Protein AF-A0A1B8QQT4-F1 (afdb_monomer_lite)

Sequence (143 aa):
MGADGEIQDALVVNEEEACESLCFNFHTKKKILLSKVGKNHVTIAKIIKEIRHGSKTKKQFSELNIDALHITDLIDKDLVLKQRQYHTPHAFNFAKERDILIPRVSKRSIIRESLVASGAGYYTDSIFKLPPPQKMKPKSYGV

pLDDT: mean 72.56, std 16.78, range [34.38, 93.44]

Secondary structure (DSSP, 8-state):
-------S------HHHHHTTS-HHHHHHHHHHHHHHHHH---HHHH-S--EE-SS-HHHHHHTT---B-TTT--SSEEE------S-SSSS-EEETT-EEEEEETTEEPS--EEEEE-EEEB-TTEEEEPPPTT--------

Organism: Moraxella nonliquefaciens (NCBI:txid478)

Foldseek 3Di:
DDDPDPPPDDDDDDPVNCVVVVDPPVVVVVVVVCVVCVPDDPPLVNQFVDKDFKDAAPVVCVVVVFDADAPVQQPDQEDEDDADPPVDPPDIDKDAAQKKKFFADVPDTDPGIHGHNHHMGGHHRRIMITHHGPPPDDPPPDD

Structure (mmCIF, N/CA/C/O backbone):
data_AF-A0A1B8QQT4-F1
#
_entry.id   AF-A0A1B8QQT4-F1
#
loop_
_atom_site.group_PDB
_atom_site.id
_atom_site.type_symbol
_atom_site.label_atom_id
_atom_site.label_alt_id
_atom_site.label_comp_id
_atom_site.label_asym_id
_atom_site.label_entity_id
_atom_site.label_seq_id
_atom_site.pdbx_PDB_ins_code
_atom_site.Cartn_x
_atom_site.Cartn_y
_atom_site.Cartn_z
_atom_site.occupancy
_atom_site.B_iso_or_equiv
_atom_site.auth_seq_id
_atom_site.auth_comp_id
_atom_site.auth_asym_id
_atom_site.auth_atom_id
_atom_site.pdbx_PDB_model_num
ATOM 1 N N . MET A 1 1 ? -44.711 24.321 -34.239 1.00 39.09 1 MET A N 1
ATOM 2 C CA . MET A 1 1 ? -44.503 24.887 -32.889 1.00 39.09 1 MET A CA 1
ATOM 3 C C . MET A 1 1 ? -43.264 24.224 -32.321 1.00 39.09 1 MET A C 1
ATOM 5 O O . MET A 1 1 ? -43.202 23.002 -32.350 1.00 39.09 1 MET A O 1
ATOM 9 N N . GLY A 1 2 ? -42.239 25.026 -32.028 1.00 40.78 2 GLY A N 1
ATOM 10 C CA . GLY A 1 2 ? -40.864 24.586 -31.784 1.00 40.78 2 GLY A CA 1
ATOM 11 C C . GLY A 1 2 ? -40.689 23.864 -30.451 1.00 40.78 2 GLY A C 1
ATOM 12 O O . GLY A 1 2 ? -41.399 24.139 -29.491 1.00 40.78 2 GLY A O 1
ATOM 13 N N . ALA A 1 3 ? -39.762 22.908 -30.432 1.00 49.91 3 ALA A N 1
ATOM 14 C CA . ALA A 1 3 ? -39.295 22.250 -29.224 1.00 49.91 3 ALA A CA 1
ATOM 15 C C . ALA A 1 3 ? -38.304 23.187 -28.522 1.00 49.91 3 ALA A C 1
ATOM 17 O O . ALA A 1 3 ? -37.122 23.213 -28.868 1.00 49.91 3 ALA A O 1
ATOM 18 N N . ASP A 1 4 ? -38.800 23.981 -27.579 1.00 50.12 4 ASP A N 1
ATOM 19 C CA . ASP A 1 4 ? -37.968 24.853 -26.756 1.00 50.12 4 ASP A CA 1
ATOM 20 C C . ASP A 1 4 ? -37.168 23.983 -25.775 1.00 50.12 4 ASP A C 1
ATOM 22 O O . ASP A 1 4 ? -37.650 23.554 -24.727 1.00 50.12 4 ASP A O 1
ATOM 26 N N . GLY A 1 5 ? -35.941 23.639 -26.169 1.00 49.06 5 GLY A N 1
ATOM 27 C CA . GLY A 1 5 ? -34.977 22.969 -25.308 1.00 49.06 5 GLY A CA 1
ATOM 28 C C . GLY A 1 5 ? -34.476 23.940 -24.246 1.00 49.06 5 GLY A C 1
ATOM 29 O O . GLY A 1 5 ? -33.577 24.735 -24.515 1.00 49.06 5 GLY A O 1
ATOM 30 N N . GLU A 1 6 ? -35.053 23.887 -23.047 1.00 47.31 6 GLU A N 1
ATOM 31 C CA . GLU A 1 6 ? -34.570 24.679 -21.918 1.00 47.31 6 GLU A CA 1
ATOM 32 C C . GLU A 1 6 ? -33.127 24.284 -21.570 1.00 47.31 6 GLU A C 1
ATOM 34 O O . GLU A 1 6 ? -32.812 23.123 -21.290 1.00 47.31 6 GLU A O 1
ATOM 39 N N . ILE A 1 7 ? -32.227 25.269 -21.599 1.00 53.59 7 ILE A N 1
ATOM 40 C CA . ILE A 1 7 ? -30.832 25.106 -21.191 1.00 53.59 7 ILE A CA 1
ATOM 41 C C . ILE A 1 7 ? -30.819 24.851 -19.678 1.00 53.59 7 ILE A C 1
ATOM 43 O O . ILE A 1 7 ? -31.022 25.770 -18.891 1.00 53.59 7 ILE A O 1
ATOM 47 N N . GLN A 1 8 ? -30.579 23.602 -19.270 1.00 50.06 8 GLN A N 1
ATOM 48 C CA . GLN A 1 8 ? -30.589 23.209 -17.853 1.00 50.06 8 GLN A CA 1
ATOM 49 C C . GLN A 1 8 ? -29.360 23.689 -17.067 1.00 50.06 8 GL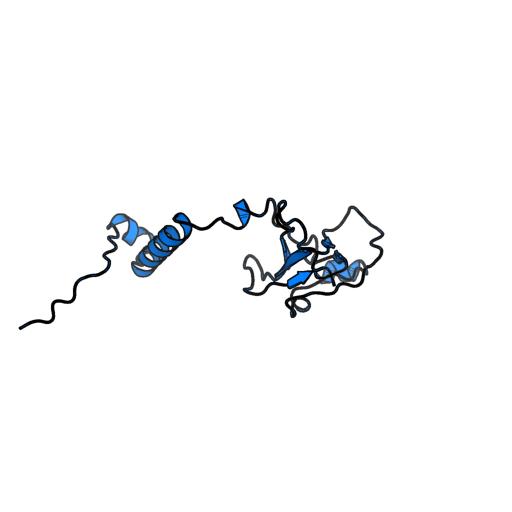N A C 1
ATOM 51 O O . GLN A 1 8 ? -29.414 23.755 -15.842 1.00 50.06 8 GLN A O 1
ATOM 56 N N . ASP A 1 9 ? -28.251 24.003 -17.743 1.00 43.97 9 ASP A N 1
ATOM 57 C CA . ASP A 1 9 ? -27.039 24.507 -17.094 1.00 43.97 9 ASP A CA 1
ATOM 58 C C . ASP A 1 9 ? -26.153 25.239 -18.116 1.00 43.97 9 ASP A C 1
ATOM 60 O O . ASP A 1 9 ? -25.907 24.731 -19.214 1.00 43.97 9 ASP A O 1
ATOM 64 N N . ALA A 1 10 ? -25.672 26.434 -17.771 1.00 52.31 10 ALA A N 1
ATOM 65 C CA . ALA A 1 10 ? -24.831 27.260 -18.635 1.00 52.31 10 ALA A CA 1
ATOM 66 C C . ALA A 1 10 ? -23.534 27.613 -17.905 1.00 52.31 10 ALA A C 1
ATOM 68 O O . ALA A 1 10 ? -23.541 28.290 -16.877 1.00 52.31 10 ALA A O 1
ATOM 69 N N . LEU A 1 11 ? -22.400 27.155 -18.441 1.00 53.31 11 LEU A N 1
ATOM 70 C CA . LEU A 1 11 ? -21.087 27.430 -17.867 1.00 53.31 11 LEU A CA 1
ATOM 71 C C . LEU A 1 11 ? -20.353 28.464 -18.725 1.00 53.31 11 LEU A C 1
ATOM 73 O O . LEU A 1 11 ? -19.894 28.157 -19.823 1.00 53.31 11 LEU A O 1
ATOM 77 N N . VAL A 1 12 ? -20.233 29.687 -18.213 1.00 56.72 12 VAL A N 1
ATOM 78 C CA . VAL A 1 12 ? -19.509 30.768 -18.891 1.00 56.72 12 VAL A CA 1
ATOM 79 C C . VAL A 1 12 ? -18.012 30.641 -18.583 1.00 56.72 12 VAL A C 1
ATOM 81 O O . VAL A 1 12 ? -17.584 30.605 -17.423 1.00 56.72 12 VAL A O 1
ATOM 84 N N . VAL A 1 13 ? -17.203 30.527 -19.634 1.00 54.53 13 VAL A N 1
ATOM 85 C CA . VAL A 1 13 ? -15.737 30.598 -19.573 1.00 54.53 13 VAL A CA 1
ATOM 86 C C . VAL A 1 13 ? -15.354 31.947 -20.166 1.00 54.53 13 VAL A C 1
ATOM 88 O O . VAL A 1 13 ? -15.834 32.277 -21.249 1.00 54.53 13 VAL A O 1
ATOM 91 N N . ASN A 1 14 ? -14.580 32.752 -19.437 1.00 61.00 14 ASN A N 1
ATOM 92 C CA . ASN A 1 14 ? -14.161 34.053 -19.952 1.00 61.00 14 ASN A CA 1
ATOM 93 C C . ASN A 1 14 ? -13.048 33.870 -21.006 1.00 61.00 14 ASN A C 1
ATOM 95 O O . ASN A 1 14 ? -12.413 32.817 -21.099 1.00 61.00 14 ASN A O 1
ATOM 99 N N . GLU A 1 15 ? -12.851 34.887 -21.840 1.00 58.66 15 GLU A N 1
ATOM 100 C CA . GLU A 1 15 ? -11.932 34.834 -22.984 1.00 58.66 15 GLU A CA 1
ATOM 101 C C . GLU A 1 15 ? -10.467 34.641 -22.546 1.00 58.66 15 GLU A C 1
ATOM 103 O O . GLU A 1 15 ? -9.703 33.909 -23.175 1.00 58.66 15 GLU A O 1
ATOM 108 N N . GLU A 1 16 ? -10.106 35.206 -21.393 1.00 61.22 16 GLU A N 1
ATOM 109 C CA . GLU A 1 16 ? -8.784 35.084 -20.771 1.00 61.22 16 GLU A CA 1
ATOM 110 C C . GLU A 1 16 ? -8.474 33.635 -20.342 1.00 61.22 16 GLU A C 1
ATOM 112 O O . GLU A 1 16 ? -7.406 33.111 -20.656 1.00 61.22 16 GLU A O 1
ATOM 117 N N . GLU A 1 17 ? -9.426 32.937 -19.709 1.00 53.59 17 GLU A N 1
ATOM 118 C CA . GLU A 1 17 ? -9.290 31.535 -19.283 1.00 53.59 17 GLU A CA 1
ATOM 119 C C . GLU A 1 17 ? -9.198 30.570 -20.475 1.00 53.59 17 GLU A C 1
ATOM 121 O O . GLU A 1 17 ? -8.558 29.524 -20.372 1.00 53.59 17 GLU A O 1
ATOM 126 N N . ALA A 1 18 ? -9.840 30.883 -21.604 1.00 55.66 18 ALA A N 1
ATOM 127 C CA . ALA A 1 18 ? -9.784 30.052 -22.806 1.00 55.66 18 ALA A CA 1
ATOM 128 C C . ALA A 1 18 ? -8.416 30.131 -23.511 1.00 55.66 18 ALA A C 1
ATOM 130 O O . ALA A 1 18 ? -7.960 29.138 -24.089 1.00 55.66 18 ALA A O 1
ATOM 131 N N . CYS A 1 19 ? -7.740 31.280 -23.424 1.00 58.09 19 CYS A N 1
ATOM 132 C CA . CYS A 1 19 ? -6.447 31.529 -24.061 1.00 58.09 19 CYS A CA 1
ATOM 133 C C . CYS A 1 19 ? -5.261 30.834 -23.371 1.00 58.09 19 CYS A C 1
ATOM 135 O O . CYS A 1 19 ? -4.272 30.540 -24.038 1.00 58.09 19 CYS A O 1
ATOM 137 N N . GLU A 1 20 ? -5.348 30.492 -22.080 1.00 57.44 20 GLU A N 1
ATOM 138 C CA . GLU A 1 20 ? -4.234 29.855 -21.352 1.00 57.44 20 GLU A CA 1
ATOM 139 C C . GLU A 1 20 ? -3.918 28.416 -21.813 1.00 57.44 20 GLU A C 1
ATOM 141 O O . GLU A 1 20 ? -2.791 27.949 -21.645 1.00 57.44 20 GLU A O 1
ATOM 146 N N . SER A 1 21 ? -4.882 27.690 -22.396 1.00 53.03 21 SER A N 1
ATOM 147 C CA . SER A 1 21 ? -4.659 26.320 -22.905 1.00 53.03 21 SER A CA 1
ATOM 148 C C . SER A 1 21 ? -5.264 26.028 -24.281 1.00 53.03 21 SER A C 1
ATOM 150 O O . SER A 1 21 ? -5.140 24.900 -24.766 1.00 53.03 21 SER A O 1
ATOM 152 N N . LEU A 1 22 ? -5.946 27.008 -24.894 1.00 58.91 22 LEU A N 1
ATOM 153 C CA . LEU A 1 22 ? -6.7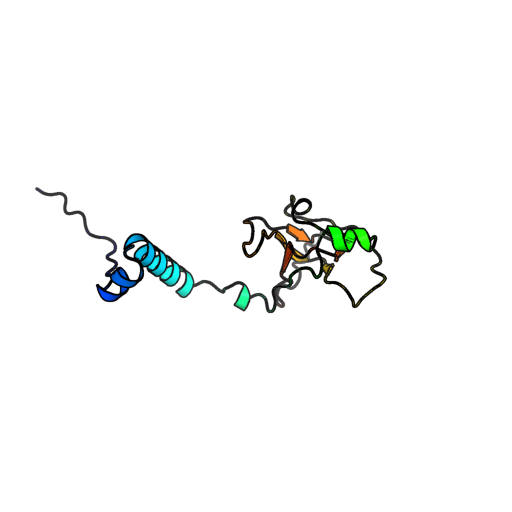23 26.883 -26.140 1.00 58.91 22 LEU A CA 1
ATOM 154 C C . LEU A 1 22 ? -7.766 25.745 -26.125 1.00 58.91 22 LEU A C 1
ATOM 156 O O . LEU A 1 22 ? -8.290 25.349 -27.164 1.00 58.91 22 LEU A O 1
ATOM 160 N N . CYS A 1 23 ? -8.084 25.192 -24.952 1.00 63.56 23 CYS A N 1
ATOM 161 C CA . CYS A 1 23 ? -8.918 24.006 -24.819 1.00 63.56 23 CYS A CA 1
ATOM 162 C C . CYS A 1 23 ? -10.112 24.293 -23.910 1.00 63.56 23 CYS A C 1
ATOM 164 O O . CYS A 1 23 ? -10.104 24.001 -22.712 1.00 63.56 23 CYS A O 1
ATOM 166 N N . PHE A 1 24 ? -11.187 24.808 -24.508 1.00 63.59 24 PHE A N 1
ATOM 167 C CA . PHE A 1 24 ? -12.468 25.048 -23.834 1.00 63.59 24 PHE A CA 1
ATOM 168 C C . PHE A 1 24 ? -12.938 23.827 -23.023 1.00 63.59 24 PHE A C 1
ATOM 170 O O . PHE A 1 24 ? -13.314 23.935 -21.856 1.00 63.59 24 PHE A O 1
ATOM 177 N N . ASN A 1 25 ? -12.808 22.628 -23.597 1.00 63.72 25 ASN A N 1
ATOM 178 C CA . ASN A 1 25 ? -13.178 21.374 -22.939 1.00 63.72 25 ASN A CA 1
ATOM 179 C C . ASN A 1 25 ? -12.385 21.101 -21.650 1.00 63.72 25 ASN A C 1
ATOM 181 O O . ASN A 1 25 ? -12.932 20.517 -20.712 1.00 63.72 25 ASN A O 1
ATOM 185 N N . PHE A 1 26 ? -11.113 21.502 -21.583 1.00 71.19 26 PHE A N 1
ATOM 186 C CA . PHE A 1 26 ? -10.294 21.353 -20.381 1.00 71.19 26 PHE A CA 1
ATOM 187 C C . PHE A 1 26 ? -10.797 22.264 -19.258 1.00 71.19 26 PHE A C 1
ATOM 189 O O . PHE A 1 26 ? -11.018 21.785 -18.143 1.00 71.19 26 PHE A O 1
ATOM 196 N N . HIS A 1 27 ? -11.057 23.541 -19.550 1.00 64.94 27 HIS A N 1
ATOM 197 C CA . HIS A 1 27 ? -11.517 24.508 -18.547 1.00 64.94 27 HIS A CA 1
ATOM 198 C C . HIS A 1 27 ? -12.938 24.209 -18.058 1.00 64.94 27 HIS A C 1
ATOM 200 O O . HIS A 1 27 ? -13.179 24.232 -16.850 1.00 64.94 27 HIS A O 1
ATOM 206 N N . THR A 1 28 ? -13.846 23.804 -18.950 1.00 68.44 28 THR A N 1
ATOM 207 C CA . THR A 1 28 ? -15.202 23.362 -18.588 1.00 68.44 28 THR A CA 1
ATOM 208 C C . THR A 1 28 ? -15.156 22.152 -17.654 1.00 68.44 28 THR A C 1
ATOM 210 O O . THR A 1 28 ? -15.752 22.168 -16.574 1.00 68.44 28 THR A O 1
ATOM 213 N N . LYS A 1 29 ? -14.369 21.119 -17.992 1.00 71.31 29 LYS A N 1
ATOM 214 C CA . LYS A 1 29 ? -14.193 19.940 -17.126 1.00 71.31 29 LYS A CA 1
ATOM 215 C C . LYS A 1 29 ? -13.525 20.297 -15.799 1.00 71.31 29 LYS A C 1
ATOM 217 O O . LYS A 1 29 ? -13.951 19.788 -14.766 1.00 71.31 29 LYS A O 1
ATOM 222 N N . LYS A 1 30 ? -12.527 21.187 -15.796 1.00 72.81 30 LYS A N 1
ATOM 223 C CA . LYS A 1 30 ? -11.851 21.672 -14.582 1.00 72.81 30 LYS A CA 1
ATOM 224 C C . LYS A 1 30 ? -12.821 22.416 -13.661 1.00 72.81 30 LYS A C 1
ATOM 226 O O . LYS A 1 30 ? -12.852 22.104 -12.475 1.00 72.81 30 LYS A O 1
ATOM 231 N N . LYS A 1 31 ? -13.654 23.326 -14.183 1.00 69.44 31 LYS A N 1
ATOM 232 C CA . LYS A 1 31 ? -14.682 24.041 -13.403 1.00 69.44 31 LYS A CA 1
ATOM 233 C C . LYS A 1 31 ? -15.738 23.089 -12.837 1.00 69.44 31 LYS A C 1
ATOM 235 O O . LYS A 1 31 ? -16.045 23.192 -11.655 1.00 69.44 31 LYS A O 1
ATOM 240 N N . ILE A 1 32 ? -1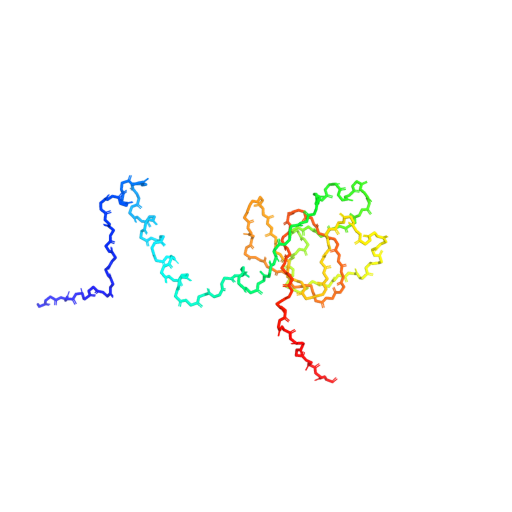6.222 22.117 -13.618 1.00 69.62 32 ILE A N 1
ATOM 241 C CA . ILE A 1 32 ? -17.146 21.071 -13.133 1.00 69.62 32 ILE A CA 1
ATOM 242 C C . ILE A 1 32 ? -16.497 20.231 -12.024 1.00 69.62 32 ILE A C 1
ATOM 244 O O . ILE A 1 32 ? -17.133 19.894 -11.027 1.00 69.62 32 ILE A O 1
ATOM 248 N N . LEU A 1 33 ? -15.223 19.874 -12.183 1.00 65.62 33 LEU A N 1
ATOM 249 C CA . LEU A 1 33 ? -14.507 19.066 -11.202 1.00 65.62 33 LEU A CA 1
ATOM 250 C C . LEU A 1 33 ? -14.275 19.856 -9.907 1.00 65.62 33 LEU A C 1
ATOM 252 O O . LEU A 1 33 ? -14.530 19.339 -8.825 1.00 65.62 33 LEU A O 1
ATOM 256 N N . LEU A 1 34 ? -13.878 21.125 -10.007 1.00 66.44 34 LEU A N 1
ATOM 257 C CA . LEU A 1 34 ? -13.702 22.019 -8.862 1.00 66.44 34 LEU A CA 1
ATOM 258 C C . LEU A 1 34 ? -15.029 22.343 -8.161 1.00 66.44 34 LEU A C 1
ATOM 260 O O . LEU A 1 34 ? -15.069 22.356 -6.932 1.00 66.44 34 LEU A O 1
ATOM 264 N N . SER A 1 35 ? -16.123 22.541 -8.903 1.00 63.91 35 SER A N 1
ATOM 265 C CA . SER A 1 35 ? -17.448 22.809 -8.328 1.00 63.91 35 SER A CA 1
ATOM 266 C C . SER A 1 35 ? -18.027 21.586 -7.609 1.00 63.91 35 SER A C 1
ATOM 268 O O . SER A 1 35 ? -18.661 21.735 -6.563 1.00 63.91 35 SER A O 1
ATOM 270 N N . LYS A 1 36 ? -17.749 20.375 -8.112 1.00 60.16 36 LYS A N 1
ATOM 271 C CA . LYS A 1 36 ? -18.097 19.108 -7.451 1.00 60.16 36 LYS A CA 1
ATOM 272 C C . LYS A 1 36 ? -17.229 18.845 -6.220 1.00 60.16 36 LYS A C 1
ATOM 274 O O . LYS A 1 36 ? -17.763 18.519 -5.166 1.00 60.16 36 LYS A O 1
ATOM 279 N N . VAL A 1 37 ? -15.911 19.041 -6.313 1.00 57.69 37 VAL A N 1
ATOM 280 C CA . VAL A 1 37 ? -14.970 18.832 -5.195 1.00 57.69 37 VAL A CA 1
ATOM 281 C C . VAL A 1 37 ? -15.192 19.848 -4.067 1.00 57.69 37 VAL A C 1
ATOM 283 O O . VAL A 1 37 ? -15.099 19.486 -2.895 1.00 57.69 37 VAL A O 1
ATOM 286 N N . GLY A 1 38 ? -15.531 21.097 -4.398 1.00 52.12 38 GLY A N 1
ATOM 287 C CA . GLY A 1 38 ? -15.683 22.185 -3.431 1.00 52.12 38 GLY A CA 1
ATOM 288 C C . GLY A 1 38 ? -16.943 22.124 -2.563 1.00 52.12 38 GLY A C 1
ATOM 289 O O . GLY A 1 38 ? -16.943 22.716 -1.487 1.00 52.12 38 GLY A O 1
ATOM 290 N N . LYS A 1 39 ? -18.006 21.422 -2.986 1.00 53.66 39 LYS A N 1
ATOM 291 C CA . LYS A 1 39 ? -19.318 21.552 -2.331 1.00 53.66 39 LYS A CA 1
ATOM 292 C C . LYS A 1 39 ? -19.591 20.592 -1.174 1.00 53.66 39 LYS A C 1
ATOM 294 O O . LYS A 1 39 ? -20.342 21.000 -0.307 1.00 53.66 39 LYS A O 1
ATOM 299 N N . ASN A 1 40 ? -19.011 19.387 -1.100 1.00 49.91 40 ASN A N 1
ATOM 300 C CA . ASN A 1 40 ? -19.332 18.441 -0.004 1.00 49.91 40 ASN A CA 1
ATOM 301 C C . ASN A 1 40 ? -18.287 17.344 0.283 1.00 49.91 40 ASN A C 1
ATOM 303 O O . ASN A 1 40 ? -18.557 16.424 1.055 1.00 49.91 40 ASN A O 1
ATOM 307 N N . HIS A 1 41 ? -17.087 17.395 -0.302 1.00 52.25 41 HIS A N 1
ATOM 308 C CA . HIS A 1 41 ? -16.117 16.316 -0.111 1.00 52.25 41 HIS A CA 1
ATOM 309 C C . HIS A 1 41 ? -15.088 16.662 0.962 1.00 52.25 41 HIS A C 1
ATOM 311 O O . HIS A 1 41 ? -14.247 17.552 0.814 1.00 52.25 41 HIS A O 1
ATOM 317 N N . VAL A 1 42 ? -15.122 15.906 2.060 1.00 56.31 42 VAL A N 1
ATOM 318 C CA . VAL A 1 42 ? -13.984 15.826 2.971 1.00 56.31 42 VAL A CA 1
ATOM 319 C C . VAL A 1 42 ? -12.863 15.135 2.193 1.00 56.31 42 VAL A C 1
ATOM 321 O O . VAL A 1 42 ? -12.954 13.951 1.876 1.00 56.31 42 VAL A O 1
ATOM 324 N N . THR A 1 43 ? -11.831 15.887 1.806 1.00 57.81 43 THR A N 1
ATOM 325 C CA . THR A 1 43 ? -10.675 15.311 1.111 1.00 57.81 43 THR A CA 1
ATOM 326 C C . THR A 1 43 ? -10.003 14.280 2.016 1.00 57.81 43 THR A C 1
ATOM 328 O O . THR A 1 43 ? -10.021 14.419 3.239 1.00 57.81 43 THR A O 1
ATOM 331 N N . ILE A 1 44 ? -9.366 13.258 1.437 1.00 58.56 44 ILE A N 1
ATOM 332 C CA . ILE A 1 44 ? -8.598 12.268 2.212 1.00 58.56 44 ILE A CA 1
ATOM 333 C C . ILE A 1 44 ? -7.613 12.966 3.162 1.00 58.56 44 ILE A C 1
ATOM 335 O O . ILE A 1 44 ? -7.503 12.561 4.310 1.00 58.56 44 ILE A O 1
ATOM 339 N N . ALA A 1 45 ? -6.998 14.076 2.742 1.00 58.81 45 ALA A N 1
ATOM 340 C CA . ALA A 1 45 ? -6.112 14.891 3.578 1.00 58.81 45 ALA A CA 1
ATOM 341 C C . ALA A 1 45 ? -6.788 15.505 4.825 1.00 58.81 45 ALA A C 1
ATOM 343 O O . ALA A 1 45 ? -6.128 15.743 5.829 1.00 58.81 45 ALA A O 1
ATOM 344 N N . LYS A 1 46 ? -8.103 15.761 4.789 1.00 60.19 46 LYS A N 1
ATOM 345 C CA . LYS A 1 46 ? -8.877 16.220 5.956 1.00 60.19 46 LYS A CA 1
ATOM 346 C C . LYS A 1 46 ? -9.257 15.070 6.903 1.00 60.19 46 LYS A C 1
ATOM 348 O O . LYS A 1 46 ? -9.462 15.314 8.088 1.00 60.19 46 LYS A O 1
ATOM 353 N N . ILE A 1 47 ? -9.369 13.837 6.398 1.00 61.16 47 ILE A N 1
ATOM 354 C CA . ILE A 1 47 ? -9.724 12.636 7.187 1.00 61.16 47 ILE A CA 1
ATOM 355 C C . ILE A 1 47 ? -8.471 11.972 7.773 1.00 61.16 47 ILE A C 1
ATOM 357 O O . ILE A 1 47 ? -8.489 11.448 8.888 1.00 61.16 47 ILE A O 1
ATOM 361 N N . ILE A 1 48 ? -7.384 11.986 7.008 1.00 64.00 48 ILE A N 1
ATOM 362 C CA . ILE A 1 48 ? -6.169 11.216 7.235 1.00 64.00 48 ILE A CA 1
ATOM 363 C C . ILE A 1 48 ? -5.021 12.205 7.402 1.00 64.00 48 ILE A C 1
ATOM 365 O O . ILE A 1 48 ? -4.706 12.960 6.487 1.00 64.00 48 ILE A O 1
ATOM 369 N N . LYS A 1 49 ? -4.402 12.203 8.590 1.00 65.06 49 LYS A N 1
ATOM 370 C CA . LYS A 1 49 ? -3.331 13.148 8.951 1.00 65.06 49 LYS A CA 1
ATOM 371 C C . LYS A 1 49 ? -2.087 13.026 8.069 1.00 65.06 49 LYS A C 1
ATOM 373 O O . LYS A 1 49 ? -1.361 14.001 7.927 1.00 65.06 49 LYS A O 1
ATOM 378 N N . GLU A 1 50 ? -1.815 11.841 7.527 1.00 78.06 50 GLU A N 1
ATOM 379 C CA . GLU A 1 50 ? -0.570 11.558 6.816 1.00 78.06 50 GLU A CA 1
ATOM 380 C C . GLU A 1 50 ? -0.754 10.408 5.814 1.00 78.06 50 GLU A C 1
ATOM 382 O O . GLU A 1 50 ? -1.340 9.380 6.151 1.00 78.06 50 GLU A O 1
ATOM 387 N N . ILE A 1 51 ? -0.218 10.566 4.600 1.00 81.31 51 ILE A N 1
ATOM 388 C CA . ILE A 1 51 ? -0.065 9.488 3.612 1.00 81.31 51 ILE A CA 1
ATOM 389 C C . ILE A 1 51 ? 1.416 9.118 3.580 1.00 81.31 51 ILE A C 1
ATOM 391 O O . ILE A 1 51 ? 2.251 9.978 3.307 1.00 81.31 51 ILE A O 1
ATOM 395 N N . ARG A 1 52 ? 1.754 7.850 3.833 1.00 86.38 52 ARG A N 1
ATOM 396 C CA . ARG A 1 52 ? 3.153 7.392 3.846 1.00 86.38 52 ARG A CA 1
ATOM 397 C C . ARG A 1 52 ? 3.481 6.552 2.624 1.00 86.38 52 ARG A C 1
ATOM 399 O O . ARG A 1 52 ? 2.758 5.618 2.305 1.00 86.38 52 ARG A O 1
ATOM 406 N N . HIS A 1 53 ? 4.610 6.827 1.990 1.00 87.62 53 HIS A N 1
ATOM 407 C CA . HIS A 1 53 ? 5.215 5.952 0.981 1.00 87.62 53 HIS A CA 1
ATOM 408 C C . HIS A 1 53 ? 6.181 4.938 1.610 1.00 87.62 53 HIS A C 1
ATOM 410 O O . HIS A 1 53 ? 6.650 5.140 2.733 1.00 87.62 53 HIS A O 1
ATOM 416 N N . GLY A 1 54 ? 6.459 3.835 0.916 1.00 86.56 54 GLY A N 1
ATOM 417 C CA . GLY A 1 54 ? 7.480 2.886 1.361 1.00 86.56 54 GLY A CA 1
ATOM 418 C C . GLY A 1 54 ? 8.888 3.466 1.231 1.00 86.56 54 GLY A C 1
ATOM 419 O O . GLY A 1 54 ? 9.135 4.368 0.432 1.00 86.56 54 GLY A O 1
ATOM 420 N N . SER A 1 55 ? 9.815 2.962 2.044 1.00 86.94 55 SER A N 1
ATOM 421 C CA . SER A 1 55 ? 11.154 3.554 2.192 1.00 86.94 55 SER A CA 1
ATOM 422 C C . SER A 1 55 ? 12.153 3.117 1.112 1.00 86.94 55 SER A C 1
ATOM 424 O O . SER A 1 55 ? 13.172 3.779 0.925 1.00 86.94 55 SER A O 1
ATOM 426 N N . LYS A 1 56 ? 11.908 1.981 0.448 1.00 89.25 56 LYS A N 1
ATOM 427 C CA . LYS A 1 56 ? 12.833 1.331 -0.495 1.00 89.25 56 LYS A CA 1
ATOM 428 C C . LYS A 1 56 ? 12.083 0.603 -1.611 1.00 89.25 56 LYS A C 1
ATOM 430 O O . LYS A 1 56 ? 10.910 0.256 -1.459 1.00 89.25 56 LYS A O 1
ATOM 435 N N . THR A 1 57 ? 12.776 0.350 -2.719 1.00 90.38 57 THR A N 1
ATOM 436 C CA . THR A 1 57 ? 12.256 -0.456 -3.834 1.00 90.38 57 THR A CA 1
ATOM 437 C C . THR A 1 57 ? 12.257 -1.949 -3.493 1.00 90.38 57 THR A C 1
ATOM 439 O O . THR A 1 57 ? 12.962 -2.392 -2.583 1.00 90.38 57 THR A O 1
ATOM 442 N N . LYS A 1 58 ? 11.514 -2.763 -4.260 1.00 88.12 58 LYS A N 1
ATOM 443 C CA . LYS A 1 58 ? 11.500 -4.232 -4.094 1.00 88.12 58 LYS A CA 1
ATOM 444 C C . LYS A 1 58 ? 12.903 -4.843 -4.186 1.00 88.12 58 LYS A C 1
ATOM 446 O O . LYS A 1 58 ? 13.249 -5.705 -3.386 1.00 88.12 58 LYS A O 1
ATOM 451 N N . LYS A 1 59 ? 13.725 -4.358 -5.124 1.00 88.69 59 LYS A N 1
ATOM 452 C CA . LYS A 1 59 ? 15.110 -4.819 -5.302 1.00 88.69 59 LYS A CA 1
ATOM 453 C C . LYS A 1 59 ? 15.957 -4.537 -4.058 1.00 88.69 59 LYS A C 1
ATOM 455 O O . LYS A 1 59 ? 16.611 -5.438 -3.553 1.00 88.69 59 LYS A O 1
ATOM 460 N N . GLN A 1 60 ? 15.875 -3.320 -3.526 1.00 88.81 60 GLN A N 1
ATOM 461 C CA . GLN A 1 60 ? 16.623 -2.922 -2.331 1.00 88.81 60 GLN A CA 1
ATOM 462 C C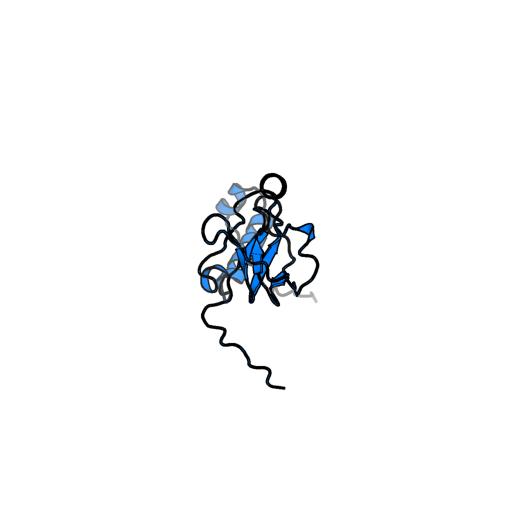 . GLN A 1 60 ? 16.190 -3.690 -1.075 1.00 88.81 60 GLN A C 1
ATOM 464 O O . GLN A 1 60 ? 17.018 -3.976 -0.220 1.00 88.81 60 GLN A O 1
ATOM 469 N N . PHE A 1 61 ? 14.904 -4.024 -0.936 1.00 89.62 61 PHE A N 1
ATOM 470 C CA . PHE A 1 61 ? 14.448 -4.892 0.153 1.00 89.62 61 PHE A CA 1
ATOM 471 C C . PHE A 1 61 ? 14.949 -6.332 -0.013 1.00 89.62 61 PHE A C 1
ATOM 473 O O . PHE A 1 61 ? 15.412 -6.926 0.959 1.00 89.62 61 PHE A O 1
ATOM 480 N N . SER A 1 62 ? 14.954 -6.852 -1.245 1.00 87.19 62 SER A N 1
ATOM 481 C CA . SER A 1 62 ? 15.514 -8.171 -1.553 1.00 87.19 62 SER A CA 1
ATOM 482 C C . SER A 1 62 ? 17.007 -8.264 -1.225 1.00 87.19 62 SER A C 1
ATOM 484 O O . SER A 1 62 ? 17.434 -9.275 -0.682 1.00 87.19 62 SER A O 1
ATOM 486 N N . GLU A 1 63 ? 17.794 -7.220 -1.503 1.00 89.38 63 GLU A N 1
ATOM 487 C CA . GLU A 1 63 ? 19.225 -7.145 -1.150 1.00 89.38 63 GLU A CA 1
ATOM 488 C C . GLU A 1 63 ? 19.461 -7.190 0.370 1.00 89.38 63 GLU A C 1
ATOM 490 O O . GLU A 1 63 ? 20.503 -7.650 0.829 1.00 89.38 63 GLU A O 1
ATOM 495 N N . LEU A 1 64 ? 18.480 -6.747 1.160 1.00 86.56 64 LEU A N 1
ATOM 496 C CA . LEU A 1 64 ? 18.512 -6.778 2.623 1.00 86.56 64 LEU A CA 1
ATOM 497 C C . LEU A 1 64 ? 17.918 -8.070 3.210 1.00 86.56 64 LEU A C 1
ATOM 499 O O . LEU A 1 64 ? 17.799 -8.172 4.429 1.00 86.56 64 LEU A O 1
ATOM 503 N N . ASN A 1 65 ? 17.518 -9.039 2.373 1.00 85.62 65 ASN A N 1
ATOM 504 C CA . ASN A 1 65 ? 16.748 -10.227 2.770 1.00 85.62 65 ASN A CA 1
ATOM 505 C C . ASN A 1 65 ? 15.456 -9.887 3.538 1.00 85.62 65 ASN A C 1
ATOM 507 O O . ASN A 1 65 ? 15.002 -10.637 4.403 1.00 85.62 65 ASN A O 1
ATOM 511 N N . ILE A 1 66 ? 14.853 -8.743 3.216 1.00 85.62 66 ILE A N 1
ATOM 512 C CA . ILE A 1 66 ? 13.587 -8.301 3.788 1.00 85.62 66 ILE A CA 1
ATOM 513 C C . ILE A 1 66 ? 12.491 -8.554 2.762 1.00 85.62 66 ILE A C 1
ATOM 515 O O . ILE A 1 66 ? 12.518 -8.032 1.650 1.00 85.62 66 ILE A O 1
ATOM 519 N N . ASP A 1 67 ? 11.488 -9.323 3.162 1.00 87.12 67 ASP A N 1
ATOM 520 C CA . ASP A 1 67 ? 10.275 -9.489 2.372 1.00 87.12 67 ASP A CA 1
ATOM 521 C C . ASP A 1 67 ? 9.344 -8.293 2.604 1.00 87.12 67 ASP A C 1
ATOM 523 O O . ASP A 1 67 ? 8.976 -7.986 3.746 1.00 87.12 67 ASP A O 1
ATOM 527 N N . ALA A 1 68 ? 8.998 -7.603 1.524 1.00 89.75 68 ALA A N 1
ATOM 528 C CA . ALA A 1 68 ? 8.194 -6.394 1.551 1.00 89.75 68 ALA A CA 1
ATOM 529 C C . ALA A 1 68 ? 7.107 -6.462 0.481 1.00 89.75 68 ALA A C 1
ATOM 531 O O . ALA A 1 68 ? 7.354 -6.866 -0.656 1.00 89.75 68 ALA A O 1
ATOM 532 N N . LEU A 1 69 ? 5.923 -5.981 0.847 1.00 91.25 69 LEU A N 1
ATOM 533 C CA . LEU A 1 69 ? 4.766 -5.904 -0.027 1.00 91.25 69 LEU A CA 1
ATOM 534 C C . LEU A 1 69 ? 5.057 -5.014 -1.232 1.00 91.25 69 LEU A C 1
ATOM 536 O O . LEU A 1 69 ? 5.586 -3.900 -1.126 1.00 91.25 69 LEU A O 1
ATOM 540 N N . HIS A 1 70 ? 4.649 -5.499 -2.389 1.00 91.81 70 HIS A N 1
ATOM 541 C CA . HIS A 1 70 ? 4.726 -4.819 -3.663 1.00 91.81 70 HIS A CA 1
ATOM 542 C C . HIS A 1 70 ? 3.332 -4.665 -4.276 1.00 91.81 70 HIS A C 1
ATOM 544 O O . HIS A 1 70 ? 2.370 -5.302 -3.856 1.00 91.81 70 HIS A O 1
ATOM 550 N N . ILE A 1 71 ? 3.203 -3.806 -5.289 1.00 90.12 71 ILE A N 1
ATOM 551 C CA . ILE A 1 71 ? 1.915 -3.538 -5.953 1.00 90.12 71 ILE A CA 1
ATOM 552 C C . ILE A 1 71 ? 1.233 -4.807 -6.482 1.00 90.12 71 ILE A C 1
ATOM 554 O O . ILE A 1 71 ? 0.008 -4.857 -6.577 1.00 90.12 71 ILE A O 1
ATOM 558 N N . THR A 1 72 ? 2.029 -5.826 -6.806 1.00 89.81 72 THR A N 1
ATOM 559 C CA . THR A 1 72 ? 1.589 -7.143 -7.278 1.00 89.81 72 THR A CA 1
ATOM 560 C C . THR A 1 72 ? 0.890 -7.957 -6.202 1.00 89.81 72 THR A C 1
ATOM 562 O O . THR A 1 72 ? 0.113 -8.831 -6.551 1.00 89.81 72 THR A O 1
ATOM 565 N N . ASP A 1 73 ? 1.134 -7.657 -4.928 1.00 88.62 73 ASP A N 1
ATOM 566 C CA . ASP A 1 73 ? 0.620 -8.422 -3.789 1.00 88.62 73 ASP A CA 1
ATOM 567 C C . ASP A 1 73 ? -0.707 -7.830 -3.279 1.00 88.62 73 ASP A C 1
ATOM 569 O O . ASP A 1 73 ? -1.455 -8.472 -2.551 1.00 88.62 73 ASP A O 1
ATOM 573 N N . LEU A 1 74 ? -1.035 -6.605 -3.705 1.00 88.56 74 LEU A N 1
ATOM 574 C CA . LEU A 1 74 ? -2.265 -5.885 -3.365 1.00 88.56 74 LEU A CA 1
ATOM 575 C C . LEU A 1 74 ? -3.420 -6.252 -4.309 1.00 88.56 74 LEU A C 1
ATOM 577 O O . LEU A 1 74 ? -4.018 -5.362 -4.910 1.00 88.56 74 LEU A O 1
ATOM 581 N N . ILE A 1 75 ? -3.662 -7.546 -4.540 1.00 85.75 75 ILE A N 1
ATOM 582 C CA . ILE A 1 75 ? -4.723 -8.033 -5.444 1.00 85.75 75 ILE A CA 1
ATOM 583 C C . ILE A 1 75 ? -6.074 -8.017 -4.732 1.00 85.75 75 ILE A C 1
ATOM 585 O O . ILE A 1 75 ? -7.053 -7.511 -5.284 1.00 85.75 75 ILE A O 1
ATOM 589 N N . ASP A 1 76 ? -6.093 -8.535 -3.508 1.00 86.00 76 ASP A N 1
ATOM 590 C CA . ASP A 1 76 ? -7.299 -8.682 -2.709 1.00 86.00 76 ASP A CA 1
ATOM 591 C C . ASP A 1 76 ? -7.636 -7.403 -1.947 1.00 86.00 76 ASP A C 1
ATOM 593 O O . ASP A 1 76 ? -6.759 -6.619 -1.571 1.00 86.00 76 ASP A O 1
ATOM 597 N N . LYS A 1 77 ? -8.933 -7.205 -1.689 1.00 86.69 77 LYS A N 1
ATOM 598 C CA . LYS A 1 77 ? -9.410 -6.098 -0.852 1.00 86.69 77 LYS A CA 1
ATOM 599 C C . LYS A 1 77 ? -9.011 -6.272 0.606 1.00 86.69 77 LYS A C 1
ATOM 601 O O . LYS A 1 77 ? -8.710 -5.276 1.245 1.00 86.69 77 LYS A O 1
ATOM 606 N N . ASP A 1 78 ? -8.980 -7.502 1.105 1.00 87.56 78 ASP A N 1
ATOM 607 C CA . ASP A 1 78 ? -8.636 -7.815 2.489 1.00 87.56 78 ASP A CA 1
ATOM 608 C C . ASP A 1 78 ? -7.332 -8.611 2.520 1.00 87.56 78 ASP A C 1
ATOM 610 O O . ASP A 1 78 ? -7.266 -9.772 2.122 1.00 87.56 78 ASP A O 1
ATOM 614 N N . LEU A 1 79 ? -6.270 -7.959 2.979 1.00 88.06 79 LEU A N 1
ATOM 615 C CA . LEU A 1 79 ? -4.921 -8.496 3.006 1.00 88.06 79 LEU A CA 1
ATOM 616 C C . LEU A 1 79 ? -4.620 -9.095 4.382 1.00 88.06 79 LEU A C 1
ATOM 618 O O . LEU A 1 79 ? -4.558 -8.382 5.388 1.00 88.06 79 LEU A O 1
ATOM 622 N N . VAL A 1 80 ? -4.387 -10.405 4.414 1.00 86.75 80 VAL A N 1
ATOM 623 C CA . VAL A 1 80 ? -3.935 -11.130 5.608 1.00 86.75 80 VAL A CA 1
ATOM 624 C C . VAL A 1 80 ? -2.417 -11.228 5.571 1.00 86.75 80 VAL A C 1
ATOM 626 O O . VAL A 1 80 ? -1.839 -11.963 4.769 1.00 86.75 80 VAL A O 1
ATOM 629 N N . LEU A 1 81 ? -1.754 -10.473 6.444 1.00 85.62 81 LEU A N 1
ATOM 630 C CA . LEU A 1 81 ? -0.301 -10.475 6.541 1.00 85.62 81 LEU A CA 1
ATOM 631 C C . LEU A 1 81 ? 0.159 -11.468 7.599 1.00 85.62 81 LEU A C 1
ATOM 633 O O . LEU A 1 81 ? -0.362 -11.516 8.712 1.00 85.62 81 LEU A O 1
ATOM 637 N N . LYS A 1 82 ? 1.204 -12.236 7.280 1.00 79.56 82 LYS A N 1
ATOM 638 C CA . LYS A 1 82 ? 1.884 -13.041 8.297 1.00 79.56 82 LYS A CA 1
ATOM 639 C C . LYS A 1 82 ? 2.479 -12.094 9.334 1.00 79.56 82 LYS A C 1
ATOM 641 O O . LYS A 1 82 ? 3.247 -11.203 8.984 1.00 79.56 82 LYS A O 1
ATOM 646 N N . GLN A 1 83 ? 2.142 -12.303 10.601 1.00 65.31 83 GLN A N 1
ATOM 647 C CA . GLN A 1 83 ? 2.673 -11.531 11.717 1.00 65.31 83 GLN A CA 1
ATOM 648 C C . GLN A 1 83 ? 4.157 -11.885 11.888 1.00 65.31 83 GLN A C 1
ATOM 650 O O . GLN A 1 83 ? 4.508 -12.870 12.532 1.00 65.31 83 GLN A O 1
ATOM 655 N N . ARG A 1 84 ? 5.046 -11.140 11.225 1.00 64.50 84 ARG A N 1
ATOM 656 C CA . ARG A 1 84 ? 6.489 -11.349 11.375 1.00 64.50 84 ARG A CA 1
ATOM 657 C C . ARG A 1 84 ? 6.986 -10.536 12.560 1.00 64.50 84 ARG A C 1
ATOM 659 O O . ARG A 1 84 ? 6.575 -9.394 12.762 1.00 64.50 84 ARG A O 1
ATOM 666 N N . GLN A 1 85 ? 7.883 -11.128 13.342 1.00 56.22 85 GLN A N 1
ATOM 667 C CA . GLN A 1 85 ? 8.643 -10.392 14.342 1.00 56.22 85 GLN A CA 1
ATOM 668 C C . GLN A 1 85 ? 9.622 -9.481 13.599 1.00 56.22 85 GLN A C 1
ATOM 670 O O . GLN A 1 85 ? 10.681 -9.898 13.136 1.00 56.22 85 GLN A O 1
ATOM 675 N N . TYR A 1 86 ? 9.217 -8.233 13.396 1.00 60.91 86 TYR A N 1
ATOM 676 C CA . TYR A 1 86 ? 10.056 -7.218 12.779 1.00 60.91 86 TYR A CA 1
ATOM 677 C C . TYR A 1 86 ? 11.117 -6.780 13.791 1.00 60.91 86 TYR A C 1
ATOM 679 O O . TYR A 1 86 ? 10.862 -5.939 14.648 1.00 60.91 86 TYR A O 1
ATOM 687 N N . HIS A 1 87 ? 12.307 -7.383 13.713 1.00 52.50 87 HIS A N 1
ATOM 688 C CA . HIS A 1 87 ? 13.415 -7.141 14.647 1.00 52.50 87 HIS A CA 1
ATOM 689 C C . HIS A 1 87 ? 14.053 -5.745 14.537 1.00 52.50 87 HIS A C 1
ATOM 691 O O . HIS A 1 87 ? 14.926 -5.412 15.334 1.00 52.50 87 HIS A O 1
ATOM 697 N N . THR A 1 88 ? 13.624 -4.899 13.598 1.00 54.53 88 THR A N 1
ATOM 698 C CA . THR A 1 88 ? 14.118 -3.522 13.466 1.00 54.53 88 THR A CA 1
ATOM 699 C C . THR A 1 88 ? 12.958 -2.521 13.517 1.00 54.53 88 THR A C 1
ATOM 701 O O . THR A 1 88 ? 12.364 -2.190 12.487 1.00 54.53 88 THR A O 1
ATOM 704 N N . PRO A 1 89 ? 12.632 -1.987 14.711 1.00 51.28 89 PRO A N 1
ATOM 705 C CA . PRO A 1 89 ? 11.495 -1.084 14.898 1.00 51.28 89 PRO A CA 1
ATOM 706 C C . PRO A 1 89 ? 11.622 0.282 14.201 1.00 51.28 89 PRO A C 1
ATOM 708 O O . PRO A 1 89 ? 10.652 1.039 14.184 1.00 51.28 89 PRO A O 1
ATOM 711 N N . HIS A 1 90 ? 12.793 0.644 13.655 1.00 55.81 90 HIS A N 1
ATOM 712 C CA . HIS A 1 90 ? 13.097 2.054 13.363 1.00 55.81 90 HIS A CA 1
ATOM 713 C C . HIS A 1 90 ? 13.607 2.398 11.959 1.00 55.81 90 HIS A C 1
ATOM 715 O O . HIS A 1 90 ? 13.696 3.582 11.654 1.00 55.81 90 HIS A O 1
ATOM 721 N N . ALA A 1 91 ? 13.904 1.435 11.080 1.00 74.69 91 ALA A N 1
ATOM 722 C CA . ALA A 1 91 ? 14.517 1.778 9.788 1.00 74.69 91 ALA A CA 1
ATOM 723 C C . ALA A 1 91 ? 13.520 1.939 8.626 1.00 74.69 91 ALA A C 1
ATOM 725 O O . ALA A 1 91 ? 13.745 2.765 7.742 1.00 74.69 91 ALA A O 1
ATOM 726 N N . PHE A 1 92 ? 12.431 1.160 8.597 1.00 85.06 92 PHE A N 1
ATOM 727 C CA . PHE A 1 92 ? 11.570 1.058 7.413 1.00 85.06 92 PHE A CA 1
ATOM 728 C C . PHE A 1 92 ? 10.087 1.165 7.743 1.00 85.06 92 PHE A C 1
ATOM 730 O O . PHE A 1 92 ? 9.614 0.683 8.774 1.00 85.06 92 PHE A O 1
ATOM 737 N N . ASN A 1 93 ? 9.340 1.773 6.824 1.00 88.44 93 ASN A N 1
ATOM 738 C CA . ASN A 1 93 ? 7.896 1.892 6.946 1.00 88.44 93 ASN A CA 1
ATOM 739 C C . ASN A 1 93 ? 7.217 0.523 6.831 1.00 88.44 93 ASN A C 1
ATOM 741 O O . ASN A 1 93 ? 7.476 -0.241 5.902 1.00 88.44 93 ASN A O 1
ATOM 745 N N . PHE A 1 94 ? 6.300 0.247 7.757 1.00 88.69 94 PHE A N 1
ATOM 746 C CA . PHE A 1 94 ? 5.471 -0.954 7.754 1.00 88.69 94 PHE A CA 1
ATOM 747 C C . PHE A 1 94 ? 3.983 -0.604 7.848 1.00 88.69 94 PHE A C 1
ATOM 749 O O . PHE A 1 94 ? 3.588 0.455 8.356 1.00 88.69 94 PHE A O 1
ATOM 756 N N . ALA A 1 95 ? 3.166 -1.495 7.306 1.00 90.25 95 ALA A N 1
ATOM 757 C CA . ALA A 1 95 ? 1.722 -1.504 7.403 1.00 90.25 95 ALA A CA 1
ATOM 758 C C . ALA A 1 95 ? 1.292 -2.426 8.539 1.00 90.25 95 ALA A C 1
ATOM 760 O O . ALA A 1 95 ? 1.944 -3.436 8.799 1.00 90.25 95 ALA A O 1
ATOM 761 N N . LYS A 1 96 ? 0.211 -2.070 9.220 1.00 90.50 96 LYS A N 1
ATOM 762 C CA . LYS A 1 96 ? -0.395 -2.869 10.285 1.00 90.50 96 LYS A CA 1
ATOM 763 C C . LYS A 1 96 ? -1.891 -2.986 10.055 1.00 90.50 96 LYS A C 1
ATOM 765 O O . LYS A 1 96 ? -2.443 -2.290 9.208 1.00 90.50 96 LYS A O 1
ATOM 770 N N . GLU A 1 97 ? -2.526 -3.838 10.843 1.00 89.94 97 GLU A N 1
ATOM 771 C CA . GLU A 1 97 ? -3.974 -3.998 10.857 1.00 89.94 97 GLU A CA 1
ATOM 772 C C . GLU A 1 97 ? -4.720 -2.653 10.785 1.00 89.94 97 GLU A C 1
ATOM 774 O O . GLU A 1 97 ? -4.391 -1.694 11.495 1.00 89.94 97 GLU A O 1
ATOM 779 N N . ARG A 1 98 ? -5.742 -2.613 9.923 1.00 88.12 98 ARG A N 1
ATOM 780 C CA . ARG A 1 98 ? -6.598 -1.459 9.605 1.00 88.12 98 ARG A CA 1
ATOM 781 C C . ARG A 1 98 ? -5.939 -0.343 8.790 1.00 88.12 98 ARG A C 1
ATOM 783 O O . ARG A 1 98 ? -6.629 0.624 8.463 1.00 88.12 98 ARG A O 1
ATOM 790 N N . ASP A 1 99 ? -4.658 -0.452 8.444 1.00 89.38 99 ASP A N 1
ATOM 791 C CA . ASP A 1 99 ? -4.063 0.422 7.432 1.00 89.38 99 ASP A CA 1
ATOM 792 C C . ASP A 1 99 ? -4.633 0.062 6.045 1.00 89.38 99 ASP A C 1
ATOM 794 O O . ASP A 1 99 ? -4.881 -1.106 5.740 1.00 89.38 99 ASP A O 1
ATOM 798 N N . ILE A 1 100 ? -4.828 1.067 5.193 1.00 90.50 100 ILE A N 1
ATOM 799 C CA . ILE A 1 100 ? -5.223 0.889 3.791 1.00 90.50 100 ILE A CA 1
ATOM 800 C C . ILE A 1 100 ? -3.990 1.097 2.915 1.00 90.50 100 ILE A C 1
ATOM 802 O O . ILE A 1 100 ? -3.282 2.100 3.045 1.00 90.50 100 ILE A O 1
ATOM 806 N N . LEU A 1 101 ? -3.743 0.156 2.011 1.00 91.62 101 LEU A N 1
ATOM 807 C CA . LEU A 1 101 ? -2.640 0.160 1.063 1.00 91.62 101 LEU A CA 1
ATOM 808 C C . LEU A 1 101 ? -3.158 0.442 -0.341 1.00 91.62 101 LEU A C 1
ATOM 810 O O . LEU A 1 101 ? -4.076 -0.214 -0.823 1.00 91.62 101 LEU A O 1
ATOM 814 N N . ILE A 1 102 ? -2.549 1.422 -1.000 1.00 90.62 102 ILE A N 1
ATOM 815 C CA . ILE A 1 102 ? -2.905 1.846 -2.352 1.00 90.62 102 ILE A CA 1
ATOM 816 C C . ILE A 1 102 ? -1.674 1.665 -3.245 1.00 90.62 102 ILE A C 1
ATOM 818 O O . ILE A 1 102 ? -0.654 2.328 -3.015 1.00 90.62 102 ILE A O 1
ATOM 822 N N . PRO A 1 103 ? -1.732 0.801 -4.271 1.00 90.56 103 PRO A N 1
ATOM 823 C CA . PRO A 1 103 ? -0.677 0.687 -5.260 1.00 90.56 103 PRO A CA 1
ATOM 824 C C . PRO A 1 103 ? -0.488 2.010 -6.007 1.00 90.56 103 PRO A C 1
ATOM 826 O O . PRO A 1 103 ? -1.454 2.684 -6.374 1.00 90.56 103 PRO A O 1
ATOM 829 N N . ARG A 1 104 ? 0.760 2.362 -6.303 1.00 88.31 104 ARG A N 1
ATOM 830 C CA . ARG A 1 104 ? 1.108 3.498 -7.163 1.00 88.31 104 ARG A CA 1
ATOM 831 C C . ARG A 1 104 ? 2.112 3.087 -8.230 1.00 88.31 104 ARG A C 1
ATOM 833 O O . ARG A 1 104 ? 2.965 2.236 -8.009 1.00 88.31 104 ARG A O 1
ATOM 840 N N . VAL A 1 105 ? 2.029 3.750 -9.376 1.00 83.81 105 VAL A N 1
ATOM 841 C CA . VAL A 1 105 ? 3.016 3.666 -10.456 1.00 83.81 105 VAL A CA 1
ATOM 842 C C . VAL A 1 105 ? 3.510 5.072 -10.731 1.00 83.81 105 VAL A C 1
ATOM 844 O O . VAL A 1 105 ? 2.739 5.949 -11.139 1.00 83.81 105 VAL A O 1
ATOM 847 N N . SER A 1 106 ? 4.800 5.311 -10.471 1.00 80.19 106 SER A N 1
ATOM 848 C CA . SER A 1 106 ? 5.332 6.675 -10.385 1.00 80.19 106 SER A CA 1
ATOM 849 C C . SER A 1 106 ? 4.400 7.515 -9.503 1.00 80.19 106 SER A C 1
ATOM 851 O O . SER A 1 106 ? 3.913 7.011 -8.504 1.00 80.19 106 SER A O 1
ATOM 853 N N . LYS A 1 107 ? 4.083 8.763 -9.853 1.00 75.88 107 LYS A N 1
ATOM 854 C CA . LYS A 1 107 ? 3.254 9.665 -9.039 1.00 75.88 107 LYS A CA 1
ATOM 855 C C . LYS A 1 107 ? 1.762 9.306 -8.963 1.00 75.88 107 LYS A C 1
ATOM 857 O O . LYS A 1 107 ? 1.059 9.953 -8.193 1.00 75.88 107 LYS A O 1
ATOM 862 N N . ARG A 1 108 ? 1.271 8.322 -9.722 1.00 75.19 108 ARG A N 1
ATOM 863 C CA . ARG A 1 108 ? -0.168 8.039 -9.849 1.00 75.19 108 ARG A CA 1
ATOM 864 C C . ARG A 1 108 ? -0.580 6.846 -8.999 1.00 75.19 108 ARG A C 1
ATOM 866 O O . ARG A 1 108 ? 0.046 5.794 -9.081 1.00 75.19 108 ARG A O 1
ATOM 873 N N . SER A 1 109 ? -1.652 7.003 -8.232 1.00 79.75 109 SER A N 1
ATOM 874 C CA . SER A 1 109 ? -2.318 5.882 -7.569 1.00 79.75 109 SER A CA 1
ATOM 875 C C . SER A 1 109 ? -3.123 5.072 -8.582 1.00 79.75 109 SER A C 1
ATOM 877 O O . SER A 1 109 ? -3.724 5.638 -9.497 1.00 79.75 109 SER A O 1
ATOM 879 N N . ILE A 1 110 ? -3.143 3.758 -8.406 1.00 83.00 110 ILE A N 1
ATOM 880 C CA . ILE A 1 110 ? -4.046 2.862 -9.125 1.00 83.00 110 ILE A CA 1
ATOM 881 C C . ILE A 1 110 ? -5.386 2.861 -8.379 1.00 83.00 110 ILE A C 1
ATOM 883 O O . ILE A 1 110 ? -5.409 2.971 -7.155 1.00 83.00 110 ILE A O 1
ATOM 887 N N . ILE A 1 111 ? -6.500 2.756 -9.109 1.00 80.00 111 ILE A N 1
ATOM 888 C CA . ILE A 1 111 ? -7.858 2.669 -8.542 1.00 80.00 111 ILE A CA 1
ATOM 889 C C . ILE A 1 111 ? -8.083 1.247 -8.004 1.00 80.00 111 ILE A C 1
ATOM 891 O O . ILE A 1 111 ? -8.858 0.464 -8.546 1.00 80.00 111 ILE A O 1
ATOM 895 N N . ARG A 1 112 ? -7.291 0.880 -7.000 1.00 81.56 112 ARG A N 1
ATOM 896 C CA . ARG A 1 112 ? -7.370 -0.376 -6.264 1.00 81.56 112 ARG A CA 1
ATOM 897 C C . ARG A 1 112 ? -6.792 -0.132 -4.880 1.00 81.56 112 ARG A C 1
ATOM 899 O O . ARG A 1 112 ? -5.758 0.519 -4.757 1.00 81.56 112 ARG A O 1
ATOM 906 N N . GLU A 1 113 ? -7.416 -0.692 -3.862 1.00 87.62 113 GLU A N 1
ATOM 907 C CA . GLU A 1 113 ? -6.959 -0.588 -2.487 1.00 87.62 113 GLU A CA 1
ATOM 908 C C . GLU A 1 113 ? -7.103 -1.927 -1.771 1.00 87.62 113 GLU A C 1
ATOM 910 O O . GLU A 1 113 ? -8.005 -2.712 -2.072 1.00 87.62 113 GLU A O 1
ATOM 915 N N . SER A 1 114 ? -6.211 -2.161 -0.814 1.00 91.06 114 SER A N 1
ATOM 916 C CA . SER A 1 114 ? -6.243 -3.323 0.069 1.00 91.06 114 SER A CA 1
ATOM 917 C C . SER A 1 114 ? -6.217 -2.857 1.520 1.00 91.06 114 SER A C 1
ATOM 919 O O . SER A 1 114 ? -5.327 -2.113 1.929 1.00 91.06 114 SER A O 1
ATOM 921 N N . LEU A 1 115 ? -7.181 -3.295 2.314 1.00 91.12 115 LEU A N 1
ATOM 922 C CA . LEU A 1 115 ? -7.214 -3.164 3.760 1.00 91.12 115 LEU A CA 1
ATOM 923 C C . LEU A 1 115 ? -6.337 -4.253 4.380 1.00 91.12 115 LEU A C 1
ATOM 925 O O . LEU A 1 115 ? -6.500 -5.427 4.071 1.00 91.12 115 LEU A O 1
ATOM 929 N N . VAL A 1 116 ? -5.439 -3.897 5.295 1.00 91.00 116 VAL A N 1
ATOM 930 C CA . VAL A 1 116 ? -4.741 -4.902 6.107 1.00 91.00 116 VAL A CA 1
ATOM 931 C C . VAL A 1 116 ? -5.723 -5.448 7.141 1.00 91.00 116 VAL A C 1
ATOM 933 O O . VAL A 1 116 ? -5.981 -4.804 8.159 1.00 91.00 116 VAL A O 1
ATOM 936 N N . ALA A 1 117 ? -6.286 -6.622 6.869 1.00 88.75 117 ALA A N 1
ATOM 937 C CA . ALA A 1 117 ? -7.273 -7.266 7.728 1.00 88.75 117 ALA A CA 1
ATOM 938 C C . ALA A 1 117 ? -6.643 -7.826 9.010 1.00 88.75 117 ALA A C 1
ATOM 940 O O . ALA A 1 117 ? -7.270 -7.800 10.064 1.00 88.75 117 ALA A O 1
ATOM 941 N N . SER A 1 118 ? -5.400 -8.310 8.932 1.00 88.81 118 SER A N 1
ATOM 942 C CA . SER A 1 118 ? -4.633 -8.781 10.088 1.00 88.81 118 SER A CA 1
ATOM 943 C C . SER A 1 118 ? -3.128 -8.784 9.814 1.00 88.81 118 SER A C 1
ATOM 945 O O . SER A 1 118 ? -2.678 -8.781 8.665 1.00 88.81 118 SER A O 1
ATOM 947 N N . GLY A 1 119 ? -2.341 -8.778 10.892 1.00 88.94 119 GLY A N 1
ATOM 948 C CA . GLY A 1 119 ? -0.882 -8.832 10.837 1.00 88.94 119 GLY A CA 1
ATOM 949 C C . GLY A 1 119 ? -0.212 -7.488 10.548 1.00 88.94 119 GLY A C 1
ATOM 950 O O . GLY A 1 119 ? -0.779 -6.412 10.752 1.00 88.94 119 GLY A O 1
ATOM 951 N N . ALA A 1 120 ? 1.049 -7.555 10.125 1.00 89.31 120 ALA A N 1
ATOM 952 C CA . ALA A 1 120 ? 1.854 -6.390 9.783 1.00 89.31 120 ALA A CA 1
ATOM 953 C C . ALA A 1 120 ? 2.898 -6.750 8.723 1.00 89.31 120 ALA A C 1
ATOM 955 O O . ALA A 1 120 ? 3.314 -7.905 8.654 1.00 89.31 120 ALA A O 1
ATOM 956 N N . GLY A 1 121 ? 3.348 -5.765 7.940 1.00 89.62 121 GLY A N 1
ATOM 957 C CA . GLY A 1 121 ? 4.522 -5.940 7.094 1.00 89.62 121 GLY A CA 1
ATOM 958 C C . GLY A 1 121 ? 5.071 -4.728 6.367 1.00 89.62 121 GLY A C 1
ATOM 959 O O . GLY A 1 121 ? 4.391 -3.720 6.188 1.00 89.62 121 GLY A O 1
ATOM 960 N N . TYR A 1 122 ? 6.352 -4.813 5.996 1.00 91.44 122 TYR A N 1
ATOM 961 C CA . TYR A 1 122 ? 7.021 -3.778 5.212 1.00 91.44 122 TYR A CA 1
ATOM 962 C C . TYR A 1 122 ? 6.388 -3.660 3.833 1.00 91.44 122 TYR A C 1
ATOM 964 O O . TYR A 1 122 ? 5.859 -4.628 3.293 1.00 91.44 122 TYR A O 1
ATOM 972 N N . TYR A 1 123 ? 6.465 -2.470 3.257 1.00 91.81 123 TYR A N 1
ATOM 973 C CA . TYR A 1 123 ? 5.948 -2.201 1.926 1.00 91.81 123 TYR A CA 1
ATOM 974 C C . TYR A 1 123 ? 6.924 -1.334 1.137 1.00 91.81 123 TYR A C 1
ATOM 976 O O . TYR A 1 123 ? 7.682 -0.529 1.686 1.00 91.81 123 TYR A O 1
ATOM 984 N N . THR A 1 124 ? 6.914 -1.535 -0.172 1.00 93.44 124 THR A N 1
ATOM 985 C CA . THR A 1 124 ? 7.796 -0.848 -1.117 1.00 93.44 124 THR A CA 1
ATOM 986 C C . THR A 1 124 ? 7.365 0.597 -1.372 1.00 93.44 124 THR A C 1
ATOM 988 O O . THR A 1 124 ? 6.230 0.997 -1.108 1.00 93.44 124 THR A O 1
ATOM 991 N N . ASP A 1 125 ? 8.279 1.400 -1.915 1.00 90.62 125 ASP A N 1
ATOM 992 C CA . ASP A 1 125 ? 8.058 2.778 -2.388 1.00 90.62 125 ASP A CA 1
ATOM 993 C C . ASP A 1 125 ? 6.883 2.930 -3.375 1.00 90.62 125 ASP A C 1
ATOM 995 O O . ASP A 1 125 ? 6.294 4.005 -3.520 1.00 90.62 125 ASP A O 1
ATOM 999 N N . SER A 1 126 ? 6.519 1.827 -4.022 1.00 90.50 126 SER A N 1
ATOM 1000 C CA . SER A 1 126 ? 5.408 1.710 -4.961 1.00 90.50 126 SER A CA 1
ATOM 1001 C C . SER A 1 126 ? 4.049 1.518 -4.275 1.00 90.50 126 SER A C 1
ATOM 1003 O O . SER A 1 126 ? 3.044 1.293 -4.944 1.00 90.50 126 SER A O 1
ATOM 1005 N N . ILE A 1 127 ? 3.976 1.633 -2.948 1.00 90.94 127 ILE A N 1
ATOM 1006 C CA . ILE A 1 127 ? 2.732 1.556 -2.181 1.00 90.94 127 ILE A CA 1
ATOM 1007 C C . ILE A 1 127 ? 2.587 2.800 -1.307 1.00 90.94 127 ILE A C 1
ATOM 1009 O O . ILE A 1 127 ? 3.505 3.206 -0.589 1.00 90.94 127 ILE A O 1
ATOM 1013 N N . PHE A 1 128 ? 1.399 3.393 -1.355 1.00 90.19 128 PHE A N 1
ATOM 1014 C CA . PHE A 1 128 ? 0.952 4.359 -0.368 1.00 90.19 128 PHE A CA 1
ATOM 1015 C C . PHE A 1 128 ? 0.210 3.669 0.761 1.00 90.19 128 PHE A C 1
ATOM 1017 O O . PHE A 1 128 ? -0.587 2.765 0.534 1.00 90.19 128 PHE A O 1
ATOM 1024 N N . LYS A 1 129 ? 0.429 4.163 1.972 1.00 90.38 129 LYS A N 1
ATOM 1025 C CA . LYS A 1 129 ? -0.257 3.733 3.173 1.00 90.38 129 LYS A CA 1
ATOM 1026 C C . LYS A 1 129 ? -1.076 4.871 3.749 1.00 90.38 129 LYS A C 1
ATOM 1028 O O . LYS A 1 129 ? -0.554 5.962 3.997 1.00 90.38 129 LYS A O 1
ATOM 1033 N N . LEU A 1 130 ? -2.333 4.569 4.020 1.00 89.31 130 LEU A N 1
ATOM 1034 C CA . LEU A 1 130 ? -3.261 5.422 4.733 1.00 89.31 130 LEU A CA 1
ATOM 1035 C C . LEU A 1 130 ? -3.551 4.782 6.096 1.00 89.31 130 LEU A C 1
ATOM 1037 O O . LEU A 1 130 ? -4.110 3.684 6.134 1.00 89.31 130 LEU A O 1
ATOM 1041 N N . PRO A 1 131 ? -3.169 5.419 7.215 1.00 84.00 131 PRO A N 1
ATOM 1042 C CA . PRO A 1 131 ? -3.557 4.932 8.526 1.00 84.00 131 PRO A CA 1
ATOM 1043 C C . PRO A 1 131 ? -5.076 5.050 8.718 1.00 84.00 131 PRO A C 1
ATOM 1045 O O . PRO A 1 131 ? -5.711 5.923 8.111 1.00 84.00 131 PRO A O 1
ATOM 1048 N N . PRO A 1 132 ? -5.669 4.225 9.597 1.00 76.88 132 PRO A N 1
ATOM 1049 C CA . PRO A 1 132 ? -7.088 4.313 9.895 1.00 76.88 132 PRO A CA 1
ATOM 1050 C C . PRO A 1 132 ? -7.445 5.709 10.439 1.00 76.88 132 PRO A C 1
ATOM 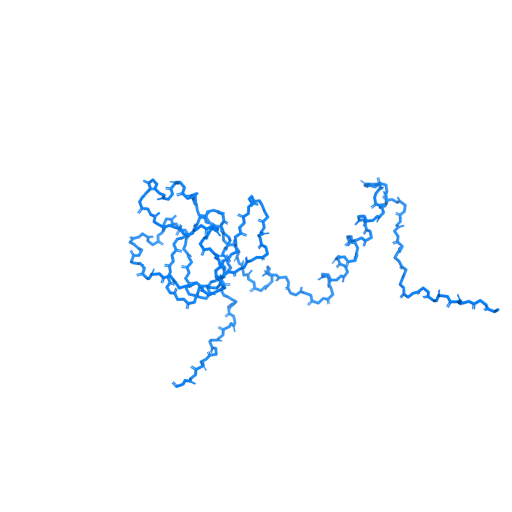1052 O O . PRO A 1 132 ? -6.656 6.311 11.181 1.00 76.88 132 PRO A O 1
ATOM 1055 N N . PRO A 1 133 ? -8.647 6.232 10.133 1.00 68.19 133 PRO A N 1
ATOM 1056 C CA . PRO A 1 133 ? -9.111 7.494 10.693 1.00 68.19 133 PRO A CA 1
ATOM 1057 C C . PRO A 1 133 ? -9.112 7.427 12.225 1.00 68.19 133 PRO A C 1
ATOM 1059 O O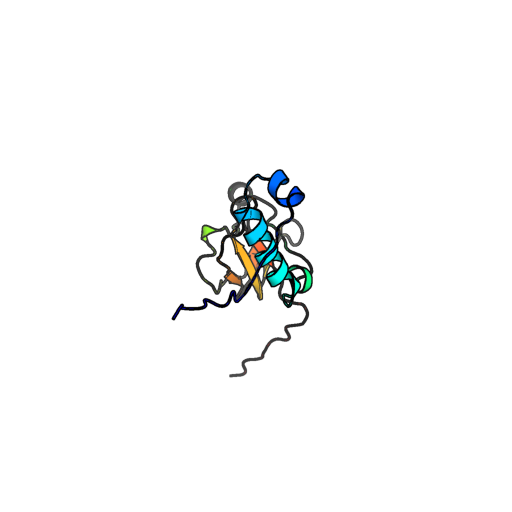 . PRO A 1 133 ? -9.655 6.487 12.808 1.00 68.19 133 PRO A O 1
ATOM 1062 N N . GLN A 1 134 ? -8.581 8.459 12.893 1.00 62.72 134 GLN A N 1
ATOM 1063 C CA . GLN A 1 134 ? -8.415 8.493 14.360 1.00 62.72 134 GLN A CA 1
ATOM 1064 C C . GLN A 1 134 ? -9.730 8.341 15.158 1.00 62.72 134 GLN A C 1
ATOM 1066 O O . GLN A 1 134 ? -9.689 8.140 16.368 1.00 62.72 134 GLN A O 1
ATOM 1071 N N . LYS A 1 135 ? -10.898 8.421 14.502 1.00 59.31 135 LYS A N 1
ATOM 1072 C CA . LYS A 1 135 ? -12.230 8.317 15.123 1.00 59.31 135 LYS A CA 1
ATOM 1073 C C . LYS A 1 135 ? -12.977 7.006 14.853 1.00 59.31 135 LYS A C 1
ATOM 1075 O O . LYS A 1 135 ? -14.100 6.859 15.326 1.00 59.31 135 LYS A O 1
ATOM 1080 N N . MET A 1 136 ? -12.398 6.039 14.140 1.00 50.19 136 MET A N 1
ATOM 1081 C CA . MET A 1 136 ? -13.055 4.738 13.969 1.00 50.19 136 MET A CA 1
ATOM 1082 C C . MET A 1 136 ? -12.833 3.859 15.207 1.00 50.19 136 MET A C 1
ATOM 1084 O O . MET A 1 136 ? -11.965 2.981 15.210 1.00 50.19 136 MET A O 1
ATOM 1088 N N . LYS A 1 137 ? -13.640 4.067 16.260 1.00 45.22 137 LYS A N 1
ATOM 1089 C CA . LYS A 1 137 ? -13.825 3.036 17.294 1.00 45.22 137 LYS A CA 1
ATOM 1090 C C . LYS A 1 137 ? -14.231 1.732 16.588 1.00 45.22 137 LYS A C 1
ATOM 1092 O O . LYS A 1 137 ? -15.023 1.797 15.644 1.00 45.22 137 LYS A O 1
ATOM 1097 N N . PRO A 1 138 ? -13.659 0.579 16.962 1.00 47.03 138 PRO A N 1
ATOM 1098 C CA . PRO A 1 138 ? -14.048 -0.685 16.356 1.00 47.03 138 PRO A CA 1
ATOM 1099 C C . PRO A 1 138 ? -15.557 -0.875 16.548 1.00 47.03 138 PRO A C 1
ATOM 1101 O O . PRO A 1 138 ? -16.055 -0.761 17.667 1.00 47.03 138 PRO A O 1
ATOM 1104 N N . LYS A 1 139 ? -16.290 -1.156 15.464 1.00 44.59 139 LYS A N 1
ATOM 1105 C CA . LYS A 1 139 ? -17.541 -1.898 15.609 1.00 44.59 139 LYS A CA 1
ATOM 1106 C C . LYS A 1 139 ? -17.112 -3.285 16.065 1.00 44.59 139 LYS A C 1
ATOM 1108 O O . LYS A 1 139 ? -16.570 -4.046 15.270 1.00 44.59 139 LYS A O 1
ATOM 1113 N N . SER A 1 140 ? -17.275 -3.567 17.352 1.00 39.31 140 SER A N 1
ATOM 1114 C CA . SER A 1 140 ? -17.289 -4.936 17.844 1.00 39.31 140 SER A CA 1
ATOM 1115 C C . SER A 1 140 ? -18.420 -5.648 17.108 1.00 39.31 140 SER A C 1
ATOM 1117 O O . SER A 1 140 ? -19.592 -5.422 17.411 1.00 39.31 140 SER A O 1
ATOM 1119 N N . TYR A 1 141 ? -18.092 -6.458 16.108 1.00 45.03 141 TYR A N 1
ATOM 1120 C CA . TYR A 1 141 ? -18.995 -7.523 15.704 1.00 45.03 141 TYR A CA 1
ATOM 1121 C C . TYR A 1 141 ? -18.819 -8.600 16.766 1.00 45.03 141 TYR A C 1
ATOM 1123 O O . TYR A 1 141 ? -17.915 -9.424 16.685 1.00 45.03 141 TYR A O 1
ATOM 1131 N N . GLY A 1 142 ? -19.594 -8.466 17.842 1.00 38.06 142 GLY A N 1
ATOM 1132 C CA . GLY A 1 142 ? -19.770 -9.553 18.787 1.00 38.06 142 GLY A CA 1
ATOM 1133 C C . GLY A 1 142 ? -20.497 -10.676 18.062 1.00 38.06 142 GLY A C 1
ATOM 1134 O O . GLY A 1 142 ? -21.565 -10.440 17.494 1.00 38.06 142 GLY A O 1
ATOM 1135 N N . VAL A 1 143 ? -19.884 -11.853 18.060 1.00 34.38 143 VAL A N 1
ATOM 1136 C CA . VAL A 1 143 ? -20.560 -13.138 17.890 1.00 34.38 143 VAL A CA 1
ATOM 1137 C C . VAL A 1 143 ? -20.184 -13.964 19.104 1.00 34.38 143 VAL A C 1
ATOM 1139 O O . VAL A 1 143 ? -18.969 -13.991 19.411 1.00 34.38 143 VAL A O 1
#

Radius of gyration: 22.26 Å; chains: 1; bounding box: 64×48×52 Å